Protein AF-A0A7C6ZMA7-F1 (afdb_monomer_lite)

Radius of gyration: 13.1 Å; chains: 1; bounding box: 24×28×30 Å

pLDDT: mean 94.95, std 3.85, range [71.81, 98.12]

Foldseek 3Di:
DLVVVPPLVVVCVVVVHDSVVSVVVVVVVCVVVVHDPVDPVVVVVVNVVVVVVVVCVVVVNDD

Secondary structure (DSSP, 8-state):
-GGGTT-HHHHHHHTT--HHHHHHHHHHHHHHHT--TTSHHHHHHHHHHHHHHHHHHHTT---

Structure (mmCIF, N/CA/C/O backbone):
data_AF-A0A7C6ZMA7-F1
#
_entry.id   AF-A0A7C6ZMA7-F1
#
loop_
_atom_site.group_PDB
_atom_site.id
_atom_site.type_symbol
_atom_site.label_atom_id
_atom_site.label_alt_id
_atom_site.label_comp_id
_atom_site.label_asym_id
_atom_site.label_entity_id
_atom_site.label_seq_id
_atom_site.pdbx_PDB_ins_code
_atom_site.Cartn_x
_atom_site.Cartn_y
_atom_site.Cartn_z
_atom_site.occupancy
_atom_site.B_iso_or_equiv
_atom_site.auth_seq_id
_atom_site.auth_comp_id
_atom_site.auth_asym_id
_atom_site.auth_atom_id
_atom_site.pdbx_PDB_model_num
ATOM 1 N N . LEU A 1 1 ? 1.267 1.727 -1.081 1.00 88.19 1 LEU A N 1
ATOM 2 C CA . LEU A 1 1 ? 1.293 1.032 0.235 1.00 88.19 1 LEU A CA 1
ATOM 3 C C . LEU A 1 1 ? 2.530 0.164 0.378 1.00 88.19 1 LEU A C 1
ATOM 5 O O . LEU A 1 1 ? 3.254 0.357 1.343 1.00 88.19 1 LEU A O 1
ATOM 9 N N . VAL A 1 2 ? 2.748 -0.768 -0.554 1.00 89.56 2 VAL A N 1
ATOM 10 C CA . VAL A 1 2 ? 3.886 -1.698 -0.546 1.00 89.56 2 VAL A CA 1
ATOM 11 C C . VAL A 1 2 ? 5.224 -0.965 -0.429 1.00 89.56 2 VAL A C 1
ATOM 13 O O . VAL A 1 2 ? 5.966 -1.233 0.508 1.00 89.56 2 VAL A O 1
ATOM 16 N N . ASP A 1 3 ? 5.456 0.053 -1.258 1.00 92.44 3 ASP A N 1
ATOM 17 C CA . ASP A 1 3 ? 6.722 0.813 -1.256 1.00 92.44 3 ASP A CA 1
ATOM 18 C C . ASP A 1 3 ? 6.935 1.664 0.005 1.00 92.44 3 ASP A C 1
ATOM 20 O O . ASP A 1 3 ? 8.020 2.171 0.256 1.00 92.44 3 ASP A O 1
ATOM 24 N N . ASN A 1 4 ? 5.886 1.823 0.813 1.00 94.12 4 ASN A N 1
ATOM 25 C CA . ASN A 1 4 ? 5.897 2.592 2.053 1.00 94.12 4 ASN A CA 1
ATOM 26 C C . ASN A 1 4 ? 5.709 1.685 3.283 1.00 94.12 4 ASN A C 1
ATOM 28 O O . ASN A 1 4 ? 5.209 2.140 4.311 1.00 94.12 4 ASN A O 1
ATOM 32 N N . ASN A 1 5 ? 6.031 0.388 3.185 1.00 90.81 5 ASN A N 1
ATOM 33 C CA . ASN A 1 5 ? 5.899 -0.588 4.278 1.00 90.81 5 ASN A CA 1
ATOM 34 C C . ASN A 1 5 ? 4.507 -0.589 4.939 1.00 90.81 5 ASN A C 1
ATOM 36 O O . ASN A 1 5 ? 4.367 -0.702 6.155 1.00 90.81 5 ASN A O 1
ATOM 40 N N . PHE A 1 6 ? 3.456 -0.410 4.135 1.00 89.94 6 PHE A N 1
ATOM 41 C CA . PHE A 1 6 ? 2.065 -0.297 4.585 1.00 89.94 6 PHE A CA 1
ATOM 42 C C . PHE A 1 6 ? 1.784 0.860 5.568 1.00 89.94 6 PHE A C 1
ATOM 44 O O . PHE A 1 6 ? 0.705 0.915 6.165 1.00 89.94 6 PHE A O 1
ATOM 51 N N . ASN A 1 7 ? 2.692 1.834 5.690 1.00 94.06 7 ASN A N 1
ATOM 52 C CA . ASN A 1 7 ? 2.428 3.085 6.387 1.00 94.06 7 ASN A CA 1
ATOM 53 C C . ASN A 1 7 ? 1.497 3.956 5.534 1.00 94.06 7 ASN A C 1
ATOM 55 O O . ASN A 1 7 ? 1.874 4.463 4.477 1.00 94.06 7 ASN A O 1
ATOM 59 N N . ARG A 1 8 ? 0.256 4.128 5.998 1.00 93.94 8 ARG A N 1
ATOM 60 C CA . ARG A 1 8 ? -0.782 4.854 5.253 1.00 93.94 8 ARG A CA 1
ATOM 61 C C . ARG A 1 8 ? -0.484 6.345 5.127 1.00 93.94 8 ARG A C 1
ATOM 63 O O . ARG A 1 8 ? -0.767 6.915 4.084 1.00 93.94 8 ARG A O 1
ATOM 70 N N . LYS A 1 9 ? 0.097 6.972 6.153 1.00 95.69 9 LYS A N 1
ATOM 71 C CA . LYS A 1 9 ? 0.426 8.402 6.107 1.00 95.69 9 LYS A CA 1
ATOM 72 C C . LYS A 1 9 ? 1.528 8.663 5.083 1.00 95.69 9 LYS A C 1
ATOM 74 O O . LYS A 1 9 ? 1.306 9.423 4.153 1.00 95.69 9 LYS A O 1
ATOM 79 N N . ALA A 1 10 ? 2.634 7.926 5.182 1.00 97.19 10 ALA A N 1
ATOM 80 C CA . ALA A 1 10 ? 3.732 8.027 4.221 1.00 97.19 10 ALA A CA 1
ATOM 81 C C . ALA A 1 10 ? 3.269 7.716 2.787 1.00 97.19 10 ALA A C 1
ATOM 83 O O . ALA A 1 10 ? 3.614 8.430 1.852 1.00 97.19 10 ALA A O 1
ATOM 84 N N . ALA A 1 11 ? 2.410 6.705 2.614 1.00 96.75 11 ALA A N 1
ATOM 85 C CA . ALA A 1 11 ? 1.832 6.397 1.312 1.00 96.75 11 ALA A CA 1
ATOM 86 C C . ALA A 1 11 ? 0.960 7.541 0.763 1.00 96.75 11 ALA A C 1
ATOM 88 O O . ALA A 1 11 ? 1.055 7.842 -0.423 1.00 96.75 11 ALA A O 1
ATOM 89 N N . ALA A 1 12 ? 0.127 8.176 1.594 1.00 97.81 12 ALA A N 1
ATOM 90 C CA . ALA A 1 12 ? -0.699 9.311 1.183 1.00 97.81 12 ALA A CA 1
ATOM 91 C C . ALA A 1 12 ? 0.166 10.514 0.776 1.00 97.81 12 ALA A C 1
ATOM 93 O O . ALA A 1 12 ? -0.049 11.076 -0.298 1.00 97.81 12 ALA A O 1
ATOM 94 N N . ASP A 1 13 ? 1.193 10.816 1.575 1.00 97.75 13 ASP A N 1
ATOM 95 C CA . ASP A 1 13 ? 2.156 11.885 1.306 1.00 97.75 13 ASP A CA 1
ATOM 96 C C . ASP A 1 13 ? 2.911 11.624 -0.012 1.00 97.75 13 ASP A C 1
ATOM 98 O O . ASP A 1 13 ? 2.969 12.499 -0.872 1.00 97.75 13 ASP A O 1
ATOM 102 N N . SER A 1 14 ? 3.397 10.394 -0.236 1.00 97.56 14 SER A N 1
ATOM 103 C CA . SER A 1 14 ? 4.105 10.004 -1.472 1.00 97.56 14 SER A CA 1
ATOM 104 C C . SER A 1 14 ? 3.239 10.070 -2.735 1.00 97.56 14 SER A C 1
ATOM 106 O O . SER A 1 14 ? 3.755 10.202 -3.841 1.00 97.56 14 SER A O 1
ATOM 108 N N . LEU A 1 15 ? 1.918 9.963 -2.571 1.00 97.00 15 LEU A N 1
ATOM 109 C CA . LEU A 1 15 ? 0.940 10.027 -3.653 1.00 97.00 15 LEU A CA 1
ATOM 110 C C . LEU A 1 15 ? 0.357 11.436 -3.834 1.00 97.00 15 LEU A C 1
ATOM 112 O O . LEU A 1 15 ? -0.469 11.619 -4.725 1.00 97.00 15 LEU A O 1
ATOM 116 N N . PHE A 1 16 ? 0.751 12.408 -3.002 1.00 97.62 16 PHE A N 1
ATOM 117 C CA . PHE A 1 16 ? 0.199 13.767 -2.974 1.00 97.62 16 PHE A CA 1
ATOM 118 C C . PHE A 1 16 ? -1.331 13.796 -2.816 1.00 97.62 16 PHE A C 1
ATOM 120 O O . PHE A 1 16 ? -2.022 14.626 -3.408 1.00 97.62 16 PHE A O 1
ATOM 127 N N . ILE A 1 17 ? -1.878 12.876 -2.014 1.00 98.00 17 ILE A N 1
ATOM 128 C CA . ILE A 1 17 ? -3.316 12.794 -1.728 1.00 98.00 17 ILE A CA 1
ATOM 129 C C . ILE A 1 17 ? -3.595 12.934 -0.237 1.00 98.00 17 ILE A C 1
ATOM 131 O O . ILE A 1 17 ? -2.784 12.582 0.614 1.00 98.00 17 ILE A O 1
ATOM 135 N N . HIS A 1 18 ? -4.806 13.377 0.093 1.00 97.56 18 HIS A N 1
ATOM 136 C CA . HIS A 1 18 ? -5.265 13.377 1.475 1.00 97.56 18 HIS A CA 1
ATOM 137 C C . HIS A 1 18 ? -5.415 11.943 2.019 1.00 97.56 18 HIS A C 1
ATOM 139 O O . HIS A 1 18 ? -5.835 11.027 1.305 1.00 97.56 18 HIS A O 1
ATOM 145 N N . ILE A 1 19 ? -5.153 11.752 3.316 1.00 97.56 19 ILE A N 1
ATOM 146 C CA . ILE A 1 19 ? -5.218 10.438 3.976 1.00 97.56 19 ILE A CA 1
ATOM 147 C C . ILE A 1 19 ? -6.600 9.772 3.854 1.00 97.56 19 ILE A C 1
ATOM 149 O O . ILE A 1 19 ? -6.680 8.562 3.660 1.00 97.56 19 ILE A O 1
ATOM 153 N N . ASN A 1 20 ? -7.692 10.546 3.879 1.00 97.94 20 ASN A N 1
ATOM 154 C CA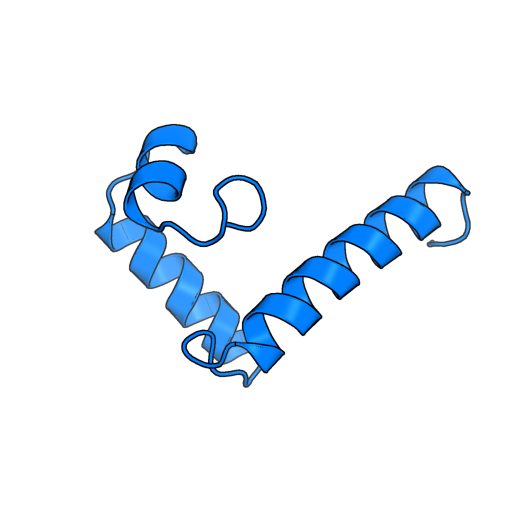 . ASN A 1 20 ? -9.049 10.006 3.695 1.00 97.94 20 ASN A CA 1
ATOM 155 C C . ASN A 1 20 ? -9.270 9.463 2.278 1.00 97.94 20 ASN A C 1
ATOM 157 O O . ASN A 1 20 ? -9.928 8.440 2.111 1.00 97.94 20 ASN A O 1
ATOM 161 N N . THR A 1 21 ? -8.686 10.108 1.264 1.00 98.12 21 THR A N 1
ATOM 162 C CA . THR A 1 21 ? -8.730 9.610 -0.116 1.00 98.12 21 THR A CA 1
ATOM 163 C C . THR A 1 21 ? -7.990 8.283 -0.217 1.00 98.12 21 THR A C 1
ATOM 165 O O . THR A 1 21 ? -8.480 7.357 -0.861 1.00 98.12 21 THR A O 1
ATOM 168 N N . LEU A 1 22 ? -6.842 8.148 0.459 1.00 97.31 22 LEU A N 1
ATOM 169 C CA . LEU A 1 22 ? -6.158 6.862 0.545 1.00 97.31 22 LEU A CA 1
ATOM 170 C C . LEU A 1 22 ? -7.037 5.813 1.241 1.00 97.31 22 LEU A C 1
ATOM 172 O O . LEU A 1 22 ? -7.179 4.721 0.703 1.00 97.31 22 LEU A O 1
ATOM 176 N N . TYR A 1 23 ? -7.653 6.137 2.383 1.00 96.12 23 TYR A N 1
ATOM 177 C CA . TYR A 1 23 ? -8.564 5.223 3.082 1.00 96.12 23 TYR A CA 1
ATOM 178 C C . TYR A 1 23 ? -9.684 4.717 2.174 1.00 96.12 23 TYR A C 1
ATOM 180 O O . TYR A 1 23 ? -9.854 3.508 2.061 1.00 96.12 23 TYR A O 1
ATOM 188 N N . TYR A 1 24 ? -10.370 5.613 1.462 1.00 97.62 24 TYR A N 1
ATOM 189 C CA . TYR A 1 24 ? -11.423 5.232 0.522 1.00 97.62 24 TYR A CA 1
ATOM 190 C C . TYR A 1 24 ? -10.921 4.261 -0.557 1.00 97.62 24 TYR A C 1
ATOM 192 O O . TYR A 1 24 ? -11.555 3.241 -0.823 1.00 97.62 24 TYR A O 1
ATOM 200 N N . ARG A 1 25 ? -9.747 4.533 -1.147 1.00 97.00 25 ARG A N 1
ATOM 201 C CA . ARG A 1 25 ? -9.144 3.643 -2.153 1.00 97.00 25 ARG A CA 1
ATOM 202 C C . ARG A 1 25 ? -8.819 2.268 -1.570 1.00 97.00 25 ARG A C 1
ATOM 204 O O . ARG A 1 25 ? -9.053 1.270 -2.239 1.00 97.00 25 ARG A O 1
ATOM 211 N N . LEU A 1 26 ? -8.301 2.205 -0.343 1.00 95.50 26 LEU A N 1
ATOM 212 C CA . LEU A 1 26 ? -7.986 0.936 0.317 1.00 95.50 26 LEU A CA 1
ATOM 213 C C . LEU A 1 26 ? -9.238 0.130 0.642 1.00 95.50 26 LEU A C 1
ATOM 215 O O . LEU A 1 26 ? -9.273 -1.050 0.314 1.00 95.50 26 LEU A O 1
ATOM 219 N N . THR A 1 27 ? -10.275 0.770 1.183 1.00 96.31 27 THR A N 1
ATOM 220 C CA . THR A 1 27 ? -11.571 0.122 1.416 1.00 96.31 27 THR A CA 1
ATOM 221 C C . THR A 1 27 ? -12.145 -0.427 0.113 1.00 96.31 27 THR A C 1
ATOM 223 O O . THR A 1 27 ? -12.571 -1.575 0.063 1.00 96.31 27 THR A O 1
ATOM 226 N N . LYS A 1 28 ? -12.064 0.336 -0.985 1.00 97.69 28 LYS A N 1
ATOM 227 C CA . LYS A 1 28 ? -12.515 -0.141 -2.296 1.00 97.69 28 LYS A CA 1
ATOM 228 C C . LYS A 1 28 ? -11.728 -1.363 -2.783 1.00 97.69 28 LYS A C 1
ATOM 230 O O . LYS A 1 28 ? -12.317 -2.274 -3.354 1.00 97.69 28 LYS A O 1
ATOM 235 N N . ILE A 1 29 ? -10.414 -1.401 -2.559 1.00 95.81 29 ILE A N 1
ATOM 236 C CA . ILE A 1 29 ? -9.578 -2.558 -2.917 1.00 95.81 29 ILE A CA 1
ATOM 237 C C . ILE A 1 29 ? -9.934 -3.776 -2.051 1.00 95.81 29 ILE A C 1
ATOM 239 O O . ILE A 1 29 ? -10.039 -4.878 -2.583 1.00 95.81 29 ILE A O 1
ATOM 243 N N . GLU A 1 30 ? -10.145 -3.593 -0.745 1.00 95.94 30 GLU A N 1
ATOM 244 C CA . GLU A 1 30 ? -10.604 -4.658 0.159 1.00 95.94 30 GLU A CA 1
ATOM 245 C C . GLU A 1 30 ? -11.940 -5.256 -0.299 1.00 95.94 30 GLU A C 1
ATOM 247 O O . GLU A 1 30 ? -12.063 -6.477 -0.357 1.00 95.94 30 GLU A O 1
ATOM 252 N N . GLU A 1 31 ? -12.900 -4.411 -0.692 1.00 97.69 31 GLU A N 1
ATOM 253 C CA . GLU A 1 31 ? -14.193 -4.835 -1.245 1.00 97.69 31 GLU A CA 1
ATOM 254 C C . GLU A 1 31 ? -14.037 -5.645 -2.537 1.00 97.69 31 GLU A C 1
ATOM 256 O O . GLU A 1 31 ? -14.628 -6.714 -2.662 1.00 97.69 31 GLU A O 1
ATOM 261 N N . ILE A 1 32 ? -13.244 -5.148 -3.495 1.00 98.00 32 ILE A N 1
ATOM 262 C CA . ILE A 1 32 ? -13.048 -5.801 -4.801 1.00 98.00 32 ILE A CA 1
ATOM 263 C C . ILE A 1 32 ? -12.387 -7.172 -4.637 1.00 98.00 32 ILE A C 1
ATOM 265 O O . ILE A 1 32 ? -12.750 -8.120 -5.327 1.00 98.00 32 ILE A O 1
ATOM 269 N N . LEU A 1 33 ? -11.410 -7.275 -3.736 1.00 96.12 33 LEU A N 1
ATOM 270 C CA . LEU A 1 33 ? -10.650 -8.504 -3.522 1.00 96.12 33 LEU A CA 1
ATOM 271 C C . LEU A 1 33 ? -11.310 -9.451 -2.507 1.00 96.12 33 LEU A C 1
ATOM 273 O O . LEU A 1 33 ? -10.891 -10.601 -2.398 1.00 96.12 33 LEU A O 1
ATOM 277 N N . GLY A 1 34 ? -12.299 -8.986 -1.738 1.00 96.94 34 GLY A N 1
ATOM 278 C CA . GLY A 1 34 ? -12.897 -9.756 -0.645 1.00 96.94 34 GLY A CA 1
ATOM 279 C C . GLY A 1 34 ? -11.904 -10.081 0.478 1.00 96.94 34 GLY A C 1
ATOM 280 O O . GLY A 1 34 ? -11.981 -11.147 1.089 1.00 96.94 34 GLY A O 1
ATOM 281 N N . VAL A 1 35 ? -10.940 -9.191 0.739 1.00 95.69 35 VAL A N 1
ATOM 282 C CA . VAL A 1 35 ? -9.858 -9.406 1.719 1.00 95.69 35 VAL A CA 1
ATOM 283 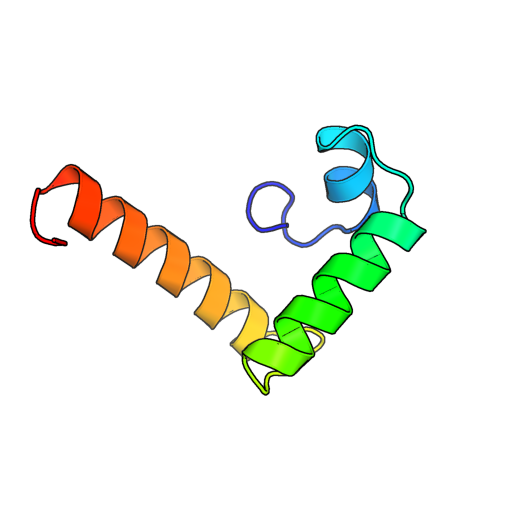C C . VAL A 1 35 ? -9.901 -8.392 2.857 1.00 95.69 35 VAL A C 1
ATOM 285 O O . VAL A 1 35 ? -10.548 -7.356 2.770 1.00 95.69 35 VAL A O 1
ATOM 288 N N . ASN A 1 36 ? -9.156 -8.673 3.928 1.00 94.31 36 ASN A N 1
ATOM 289 C CA . ASN A 1 36 ? -8.996 -7.763 5.057 1.00 94.31 36 ASN A CA 1
ATOM 290 C C . ASN A 1 36 ? -7.522 -7.345 5.203 1.00 94.31 36 ASN A C 1
ATOM 292 O O . ASN A 1 36 ? -6.706 -8.100 5.732 1.00 94.31 36 ASN A O 1
ATOM 296 N N . MET A 1 37 ? -7.182 -6.123 4.787 1.00 89.44 37 MET A N 1
ATOM 297 C CA . MET A 1 37 ? -5.834 -5.544 4.852 1.00 89.44 37 MET A CA 1
ATOM 298 C C . MET A 1 37 ? -5.363 -5.224 6.274 1.00 89.44 37 MET A C 1
ATOM 300 O O . MET A 1 37 ? -4.219 -4.798 6.446 1.00 89.44 37 MET A O 1
ATOM 304 N N . SER A 1 38 ? -6.178 -5.407 7.317 1.00 89.94 38 SER A N 1
ATOM 305 C CA . SER A 1 38 ? -5.662 -5.361 8.692 1.00 89.94 38 SER A CA 1
ATOM 306 C C . SER A 1 38 ? -4.797 -6.584 9.020 1.00 89.94 38 SER A C 1
ATOM 308 O O . SER A 1 38 ? -3.855 -6.457 9.805 1.00 89.94 38 SER A O 1
ATOM 310 N N . LYS A 1 39 ? -5.046 -7.733 8.370 1.00 94.56 39 LYS A N 1
ATOM 311 C CA . LYS A 1 39 ? -4.301 -8.980 8.586 1.00 94.56 39 LYS A CA 1
ATOM 312 C C . LYS A 1 39 ? -2.921 -8.928 7.940 1.00 94.56 39 LYS A C 1
ATOM 314 O O . LYS A 1 39 ? -2.772 -8.500 6.795 1.00 94.56 39 LYS A O 1
ATOM 319 N N . ILE A 1 40 ? -1.909 -9.396 8.668 1.00 93.06 40 ILE A N 1
ATOM 320 C CA . ILE A 1 40 ? -0.531 -9.427 8.168 1.00 93.06 40 ILE A CA 1
ATOM 321 C C . ILE A 1 40 ? -0.379 -10.370 6.972 1.00 93.06 40 ILE A C 1
ATOM 323 O O . ILE A 1 40 ? 0.258 -9.989 5.994 1.00 93.06 40 ILE A O 1
ATOM 327 N N . ASP A 1 41 ? -1.054 -11.521 6.992 1.00 95.44 41 ASP A N 1
ATOM 328 C CA . ASP A 1 41 ? -1.043 -12.482 5.885 1.00 95.44 41 ASP A CA 1
ATOM 329 C C . ASP A 1 41 ? -1.578 -11.856 4.595 1.00 95.44 41 ASP A C 1
ATOM 331 O O . ASP A 1 41 ? -0.990 -12.003 3.530 1.00 95.44 41 ASP A O 1
ATOM 335 N N . THR A 1 42 ? -2.653 -11.066 4.685 1.00 94.50 42 THR A N 1
ATOM 336 C CA . THR A 1 42 ? -3.203 -10.346 3.529 1.00 94.50 42 THR A CA 1
ATOM 337 C C . THR A 1 42 ? -2.212 -9.323 2.978 1.00 94.50 42 THR A C 1
ATOM 339 O O . THR A 1 42 ? -2.046 -9.232 1.763 1.00 94.50 42 THR A O 1
ATOM 342 N N . LYS A 1 43 ? -1.517 -8.574 3.843 1.00 93.00 43 LYS A N 1
ATOM 343 C CA . LYS A 1 43 ? -0.488 -7.616 3.403 1.00 93.00 43 LYS A CA 1
ATOM 344 C C . LYS A 1 43 ? 0.667 -8.323 2.696 1.00 93.00 43 LYS A C 1
ATOM 346 O O . LYS A 1 43 ? 1.093 -7.862 1.639 1.00 93.00 43 LYS A O 1
ATOM 351 N N . LEU A 1 44 ? 1.141 -9.438 3.255 1.00 95.00 44 LEU A N 1
ATOM 352 C CA . LEU A 1 44 ? 2.204 -10.251 2.662 1.00 95.00 44 LEU A CA 1
ATOM 353 C C . LEU A 1 44 ? 1.777 -10.836 1.316 1.00 95.00 44 LEU A C 1
ATOM 355 O O . LEU A 1 44 ? 2.512 -10.702 0.343 1.00 95.00 44 LEU A O 1
ATOM 359 N N . ASN A 1 45 ? 0.572 -11.394 1.225 1.00 95.56 45 ASN A N 1
ATOM 360 C CA . ASN A 1 45 ? 0.048 -11.943 -0.023 1.00 95.56 45 ASN A CA 1
ATOM 361 C C . ASN A 1 45 ? -0.056 -10.875 -1.116 1.00 95.56 45 ASN A C 1
ATOM 363 O O . ASN A 1 45 ? 0.358 -11.123 -2.242 1.00 95.56 45 ASN A O 1
ATOM 367 N N . ILE A 1 46 ? -0.542 -9.672 -0.791 1.00 94.38 46 ILE A N 1
ATOM 368 C CA . ILE A 1 46 ? -0.603 -8.556 -1.749 1.00 94.38 46 ILE A CA 1
ATOM 369 C C . ILE A 1 46 ? 0.804 -8.125 -2.180 1.00 94.38 46 ILE A C 1
ATOM 371 O O . ILE A 1 46 ? 1.039 -7.903 -3.366 1.00 94.38 46 ILE A O 1
ATOM 375 N N . PHE A 1 47 ? 1.744 -8.019 -1.236 1.00 94.69 47 PHE A N 1
ATOM 376 C CA . PHE A 1 47 ? 3.136 -7.685 -1.542 1.00 94.69 47 PHE A CA 1
ATOM 377 C C . PHE A 1 47 ? 3.754 -8.699 -2.513 1.00 94.69 47 PHE A C 1
ATOM 379 O O . PHE A 1 47 ? 4.319 -8.312 -3.534 1.00 94.69 47 PHE A O 1
ATOM 386 N N . LEU A 1 48 ? 3.613 -9.992 -2.212 1.00 96.31 48 LEU A N 1
ATOM 387 C CA . LEU A 1 48 ? 4.137 -11.075 -3.038 1.00 96.31 48 LEU A CA 1
ATOM 388 C C . LEU A 1 48 ? 3.457 -11.121 -4.405 1.00 96.31 48 LEU A C 1
ATOM 390 O O . LEU A 1 48 ? 4.154 -11.248 -5.403 1.00 96.31 48 LEU A O 1
A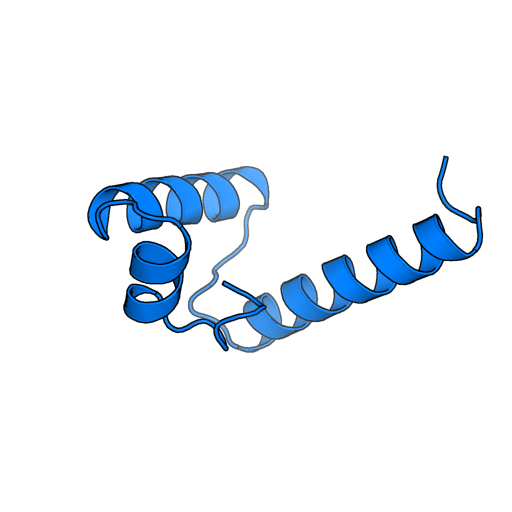TOM 394 N N . ALA A 1 49 ? 2.134 -10.962 -4.466 1.00 95.81 49 ALA A N 1
ATOM 395 C CA . ALA A 1 49 ? 1.392 -10.950 -5.723 1.00 95.81 49 ALA A CA 1
ATOM 396 C C . ALA A 1 49 ? 1.905 -9.860 -6.674 1.00 95.81 49 ALA A C 1
ATOM 398 O O . ALA A 1 49 ? 2.137 -10.145 -7.845 1.00 95.81 49 ALA A O 1
ATOM 399 N N . ILE A 1 50 ? 2.161 -8.648 -6.164 1.00 94.75 50 ILE A N 1
ATOM 400 C CA . ILE A 1 50 ? 2.737 -7.555 -6.961 1.00 94.75 50 ILE A CA 1
ATOM 401 C C . ILE A 1 50 ? 4.147 -7.920 -7.439 1.00 94.75 50 ILE A C 1
ATOM 403 O O . ILE A 1 50 ? 4.441 -7.787 -8.619 1.00 94.75 50 ILE A O 1
ATOM 407 N N . LYS A 1 51 ? 5.012 -8.447 -6.563 1.00 95.44 51 LYS A N 1
ATOM 408 C CA . LYS A 1 51 ? 6.382 -8.824 -6.957 1.00 95.44 51 LYS A CA 1
ATOM 409 C C . LYS A 1 51 ? 6.432 -9.965 -7.967 1.00 95.44 51 LYS A C 1
ATOM 411 O O . LYS A 1 51 ? 7.260 -9.933 -8.875 1.00 95.44 51 LYS A O 1
ATOM 416 N N . VAL A 1 52 ? 5.560 -10.957 -7.823 1.00 97.06 52 VAL A N 1
ATOM 417 C CA . VAL A 1 52 ? 5.424 -12.050 -8.789 1.00 97.06 52 VAL A CA 1
ATOM 418 C C . VAL A 1 52 ? 4.921 -11.499 -10.117 1.00 97.06 52 VAL A C 1
ATOM 420 O O . VAL A 1 52 ? 5.533 -11.785 -11.137 1.00 97.06 52 VAL A O 1
ATOM 423 N N . TYR A 1 53 ? 3.884 -10.660 -10.108 1.00 96.50 53 TYR A N 1
ATOM 424 C CA . TYR A 1 53 ? 3.370 -10.009 -11.311 1.00 96.50 53 TYR A CA 1
ATOM 425 C C . TYR A 1 53 ? 4.452 -9.199 -12.039 1.00 96.50 53 TYR A C 1
ATOM 427 O O . TYR A 1 53 ? 4.664 -9.408 -13.231 1.00 96.50 53 TYR A O 1
ATOM 435 N N . ASP A 1 54 ? 5.197 -8.354 -11.318 1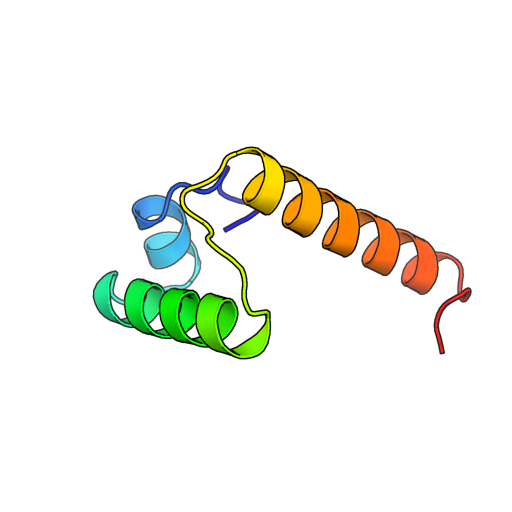.00 95.19 54 ASP A N 1
ATOM 436 C CA . ASP A 1 54 ? 6.308 -7.576 -11.877 1.00 95.19 54 ASP A CA 1
ATOM 437 C C . ASP A 1 54 ? 7.360 -8.502 -12.506 1.00 95.19 54 ASP A C 1
ATOM 439 O O . ASP A 1 54 ? 7.827 -8.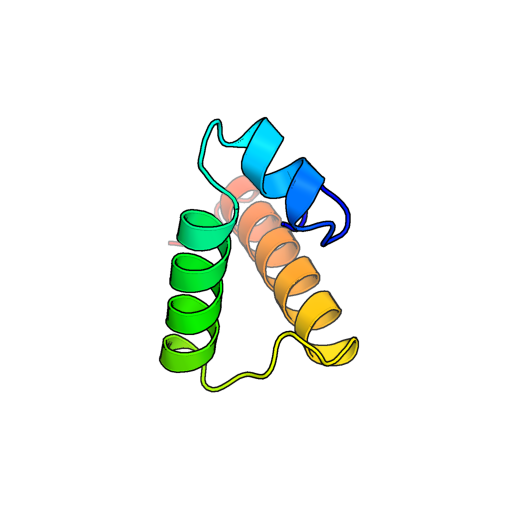266 -13.619 1.00 95.19 54 ASP A O 1
ATOM 443 N N . THR A 1 55 ? 7.709 -9.589 -11.811 1.00 97.31 55 THR A N 1
ATOM 444 C CA . THR A 1 55 ? 8.681 -10.579 -12.296 1.00 97.31 55 THR A CA 1
ATOM 445 C C . THR A 1 55 ? 8.187 -11.264 -13.567 1.00 97.31 55 THR A C 1
ATOM 447 O O . THR A 1 55 ? 8.957 -11.411 -14.514 1.00 97.31 55 THR A O 1
ATOM 450 N N . LEU A 1 56 ? 6.916 -11.666 -13.617 1.00 97.62 56 LEU A N 1
ATOM 451 C CA . LEU A 1 56 ? 6.332 -12.294 -14.799 1.00 97.62 56 LEU A CA 1
ATOM 452 C C . LEU A 1 56 ? 6.319 -11.318 -15.982 1.00 97.62 56 LEU A C 1
ATOM 454 O O . LEU A 1 56 ? 6.767 -11.689 -17.063 1.00 97.62 56 LEU A O 1
ATOM 458 N N . CYS A 1 57 ? 5.924 -10.061 -15.763 1.00 96.25 57 CYS A N 1
ATOM 459 C CA . CYS A 1 57 ? 5.944 -9.020 -16.793 1.00 96.25 57 CYS A CA 1
ATOM 460 C C . CYS A 1 57 ? 7.356 -8.777 -17.348 1.00 96.25 57 CYS A C 1
ATOM 462 O O . CYS A 1 57 ? 7.547 -8.766 -18.560 1.00 96.25 57 CYS A O 1
ATOM 464 N N . ILE A 1 58 ? 8.361 -8.619 -16.476 1.00 96.44 58 ILE A N 1
ATOM 465 C CA . ILE A 1 58 ? 9.756 -8.357 -16.882 1.00 96.44 58 ILE A CA 1
ATOM 466 C C . ILE A 1 58 ? 10.317 -9.493 -17.744 1.00 96.44 58 ILE A C 1
ATOM 468 O O . ILE A 1 58 ? 11.109 -9.247 -18.651 1.00 96.44 58 ILE A O 1
ATOM 472 N N . ASN A 1 59 ? 9.907 -10.731 -17.471 1.00 96.62 59 ASN A N 1
ATOM 473 C CA . ASN A 1 59 ? 10.356 -11.903 -18.219 1.00 96.62 59 ASN A CA 1
ATOM 474 C C . ASN A 1 59 ? 9.464 -12.225 -19.433 1.00 96.62 59 ASN A C 1
ATOM 476 O O . ASN A 1 59 ? 9.716 -13.224 -20.103 1.00 96.62 59 ASN A O 1
ATOM 480 N N . GLY A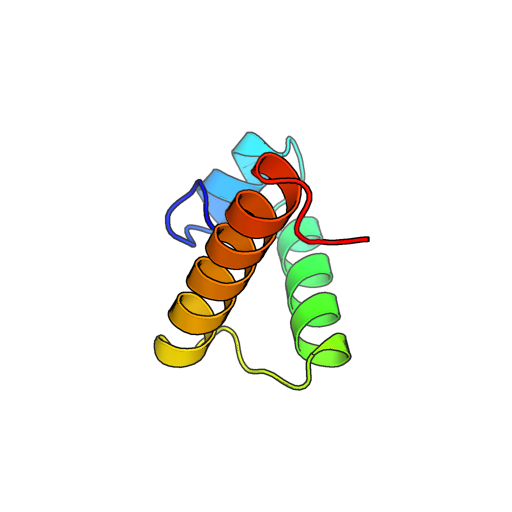 1 60 ? 8.433 -11.419 -19.720 1.00 94.62 60 GLY A N 1
ATOM 481 C CA . GLY A 1 60 ? 7.481 -11.685 -20.804 1.00 94.62 60 GLY A CA 1
ATOM 482 C C . GLY A 1 60 ? 6.657 -12.961 -20.592 1.00 94.62 60 GLY A C 1
ATOM 483 O O . GLY A 1 60 ? 6.279 -13.616 -21.554 1.00 94.62 60 GLY A O 1
ATOM 484 N N . LEU A 1 61 ? 6.433 -13.346 -19.332 1.00 94.19 61 LEU A N 1
ATOM 485 C CA . LEU A 1 61 ? 5.671 -14.533 -18.919 1.00 94.19 61 LEU A CA 1
ATOM 486 C C . LEU A 1 61 ? 4.234 -14.189 -18.492 1.00 94.19 61 LEU A C 1
ATOM 488 O O . LEU A 1 61 ? 3.547 -15.018 -17.896 1.00 94.19 61 LEU A O 1
ATOM 492 N N . TRP A 1 62 ? 3.814 -12.951 -18.734 1.00 88.50 62 TRP A N 1
ATOM 493 C CA . TRP A 1 62 ? 2.475 -12.449 -18.467 1.00 88.50 62 TRP A CA 1
ATOM 494 C C . TRP A 1 62 ? 1.983 -11.695 -19.706 1.00 88.50 62 TRP A C 1
ATOM 496 O O . TRP A 1 62 ? 2.660 -10.758 -20.133 1.00 88.50 62 TRP A O 1
ATOM 506 N N . ASP A 1 63 ? 0.846 -12.128 -20.257 1.00 71.81 63 ASP A N 1
ATOM 507 C CA . ASP A 1 63 ? 0.177 -11.550 -21.435 1.00 71.81 63 ASP A CA 1
ATOM 508 C C . ASP A 1 63 ? -0.930 -10.557 -21.035 1.00 71.81 63 ASP A C 1
ATOM 510 O O . ASP A 1 63 ? -1.730 -10.879 -20.121 1.00 71.81 63 ASP A O 1
#

Sequence (63 aa):
LVDNNFNRKAAADSLFIHINTLYYRLTKIEEILGVNMSKIDTKLNIFLAIKVYDTLCINGLWD